Protein AF-W2KEV9-F1 (afdb_monomer)

Radius of gyration: 15.34 Å; Cα contacts (8 Å, |Δi|>4): 118; chains: 1; bounding box: 46×23×41 Å

Organism: Phytophthora nicotianae (NCBI:txid4792)

Sequence (101 aa):
MKIRHLKKHLAALLKLDKYDNIYIVLPVVNYTLSGLSESAKARESTDAAMRQDLLCDQELEYFMTLKDIYEQYGMGTAWELRLLYHFSQSTIVDGVVRLVG

Mean predicted aligned error: 9.34 Å

Solvent-accessible surface area (backbone atoms only — not comparable to full-atom values): 6132 Å² total; per-residue (Å²): 109,35,43,48,55,52,34,49,50,50,18,61,74,70,71,44,98,65,37,87,58,52,44,40,31,42,48,35,64,50,39,57,76,59,46,51,55,58,58,50,66,75,43,82,74,89,82,69,86,67,68,63,71,54,73,25,40,38,73,58,56,55,80,45,36,58,65,60,55,30,55,74,67,75,45,58,91,88,55,91,80,66,72,47,74,48,64,70,91,49,59,52,58,80,70,44,79,47,80,84,126

pLDDT: mean 77.8, std 18.76, range [34.66, 96.31]

Structure (mmCIF, N/CA/C/O backbone):
data_AF-W2KEV9-F1
#
_entry.id   AF-W2KEV9-F1
#
loop_
_atom_site.group_PDB
_atom_site.id
_atom_site.type_symbol
_atom_site.label_atom_id
_atom_site.label_alt_id
_atom_site.label_comp_id
_atom_site.label_asym_id
_atom_site.label_entity_id
_atom_site.label_seq_id
_atom_site.pdbx_PDB_ins_code
_atom_site.Cartn_x
_atom_site.Cartn_y
_atom_site.Cartn_z
_atom_site.occupancy
_atom_site.B_iso_or_equiv
_atom_site.auth_seq_id
_atom_site.auth_comp_id
_atom_site.auth_asym_id
_atom_site.auth_atom_id
_atom_site.pdbx_PDB_model_num
ATOM 1 N N . MET A 1 1 ? -3.129 11.732 -3.145 1.00 87.38 1 MET A N 1
ATOM 2 C CA . MET A 1 1 ? -3.722 10.769 -2.184 1.00 87.38 1 MET A CA 1
ATOM 3 C C . MET A 1 1 ? -2.624 10.279 -1.242 1.00 87.38 1 MET A C 1
ATOM 5 O O . MET A 1 1 ? -1.560 9.965 -1.756 1.00 87.38 1 MET A O 1
ATOM 9 N N . LYS A 1 2 ? -2.839 10.257 0.083 1.00 95.44 2 LYS A N 1
ATOM 10 C CA . LYS A 1 2 ? -1.863 9.777 1.088 1.00 95.44 2 LYS A CA 1
ATOM 11 C C . LYS A 1 2 ? -2.288 8.435 1.676 1.00 95.44 2 LYS A C 1
ATOM 13 O O . LYS A 1 2 ? -3.489 8.161 1.704 1.00 95.44 2 LYS A O 1
ATOM 18 N N . ILE A 1 3 ? -1.351 7.667 2.225 1.00 94.75 3 ILE A N 1
ATOM 19 C CA . ILE A 1 3 ? -1.636 6.374 2.873 1.00 94.75 3 ILE A CA 1
ATOM 20 C C . ILE A 1 3 ? -2.643 6.512 4.019 1.00 94.75 3 ILE A C 1
ATOM 22 O O . ILE A 1 3 ? -3.580 5.721 4.102 1.00 94.75 3 ILE A O 1
ATOM 26 N N . ARG A 1 4 ? -2.583 7.587 4.820 1.00 94.94 4 ARG A N 1
ATOM 27 C CA . ARG A 1 4 ? -3.622 7.874 5.833 1.00 94.94 4 ARG A CA 1
ATOM 28 C C . ARG A 1 4 ? -5.046 7.964 5.263 1.00 94.94 4 ARG A C 1
ATOM 30 O O . ARG A 1 4 ? -6.004 7.607 5.941 1.00 94.94 4 ARG A O 1
ATOM 37 N N . HIS A 1 5 ? -5.207 8.450 4.028 1.00 95.69 5 HIS A N 1
ATOM 38 C CA . HIS A 1 5 ? -6.525 8.535 3.394 1.00 95.69 5 HIS A CA 1
ATOM 39 C C . HIS A 1 5 ? -7.011 7.143 2.972 1.00 95.69 5 HIS A C 1
ATOM 41 O O . HIS A 1 5 ? -8.197 6.857 3.105 1.00 95.69 5 HIS A O 1
ATOM 47 N N . LEU A 1 6 ? -6.094 6.270 2.538 1.00 94.56 6 LEU A N 1
ATOM 48 C CA . LEU A 1 6 ? -6.394 4.874 2.222 1.00 94.56 6 LEU A CA 1
ATOM 49 C C . LEU A 1 6 ? -6.799 4.094 3.481 1.00 94.56 6 LEU A C 1
ATOM 51 O O . LEU A 1 6 ? -7.831 3.431 3.468 1.00 94.56 6 LEU A O 1
ATOM 55 N N . LYS A 1 7 ? -6.066 4.261 4.593 1.00 94.88 7 LYS A N 1
ATOM 56 C CA . LYS A 1 7 ? -6.428 3.685 5.902 1.00 94.88 7 LYS A CA 1
ATOM 57 C C . LYS A 1 7 ? -7.832 4.118 6.338 1.00 94.88 7 LYS A C 1
ATOM 59 O O . LYS A 1 7 ? -8.655 3.279 6.690 1.00 94.88 7 LYS A O 1
ATOM 64 N N . LYS A 1 8 ? -8.142 5.418 6.242 1.00 95.56 8 LYS A N 1
ATOM 65 C CA . LYS A 1 8 ? -9.476 5.949 6.568 1.00 95.56 8 LYS A CA 1
ATOM 66 C C . LYS A 1 8 ? -10.573 5.357 5.675 1.00 95.56 8 LYS A C 1
ATOM 68 O O . LYS A 1 8 ? -11.653 5.043 6.165 1.00 95.56 8 LYS A O 1
ATOM 73 N N . HIS A 1 9 ? -10.303 5.207 4.379 1.00 95.19 9 HIS A N 1
ATOM 74 C CA . HIS A 1 9 ? -11.251 4.608 3.443 1.00 95.19 9 HIS A CA 1
ATOM 75 C C . HIS A 1 9 ? -11.503 3.125 3.752 1.00 95.19 9 HIS A C 1
ATOM 77 O O . HIS A 1 9 ? -12.657 2.712 3.824 1.00 95.19 9 HIS A O 1
ATOM 83 N N . LEU A 1 10 ? -10.447 2.351 4.020 1.00 95.19 10 LEU A N 1
ATOM 84 C CA . LEU A 1 10 ? -10.550 0.948 4.429 1.00 95.19 10 LEU A CA 1
ATOM 85 C C . LEU A 1 10 ? -11.321 0.786 5.742 1.00 95.19 10 LEU A C 1
ATOM 87 O O . LEU A 1 10 ? -12.203 -0.061 5.820 1.00 95.19 10 LEU A O 1
ATOM 91 N N . ALA A 1 11 ? -11.059 1.625 6.747 1.00 95.31 11 ALA A N 1
ATOM 92 C CA . ALA A 1 11 ? -11.817 1.594 7.998 1.0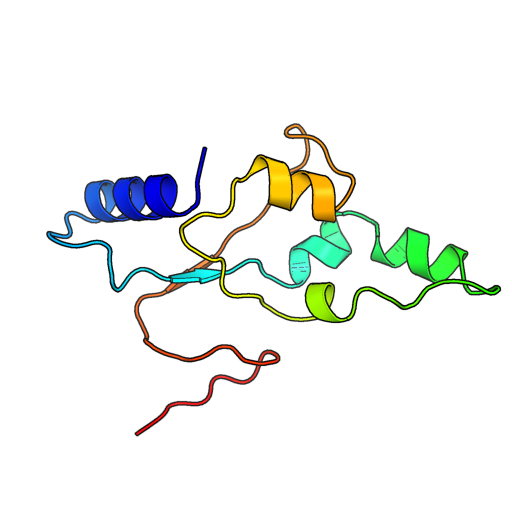0 95.31 11 ALA A CA 1
ATOM 93 C C . ALA A 1 11 ? -13.312 1.862 7.777 1.00 95.31 11 ALA A C 1
ATOM 95 O O . ALA A 1 11 ? -14.145 1.154 8.337 1.00 95.31 11 ALA A O 1
ATOM 96 N N . ALA A 1 12 ? -13.659 2.821 6.912 1.00 96.31 12 ALA A N 1
ATOM 97 C CA . ALA A 1 12 ? -15.052 3.083 6.557 1.00 96.31 12 ALA A CA 1
ATOM 98 C C . ALA A 1 12 ? -15.703 1.885 5.839 1.00 96.31 12 ALA A C 1
ATOM 100 O O . ALA A 1 12 ? -16.829 1.516 6.169 1.00 96.31 12 ALA A O 1
ATOM 101 N N . LEU A 1 13 ? -14.991 1.248 4.900 1.00 96.25 13 LEU A N 1
ATOM 102 C CA . LEU A 1 13 ? -15.466 0.050 4.193 1.00 96.25 13 LEU A CA 1
ATOM 103 C C . LEU A 1 13 ? -15.689 -1.136 5.140 1.00 96.25 13 LEU A C 1
ATOM 105 O O . LEU A 1 13 ? -16.676 -1.858 5.010 1.00 96.25 13 LEU A O 1
ATOM 109 N N . LEU A 1 14 ? -14.788 -1.316 6.103 1.00 94.81 14 LEU A N 1
ATOM 110 C CA . LEU A 1 14 ? -14.816 -2.411 7.071 1.00 94.81 14 LEU A CA 1
ATOM 111 C C . LEU A 1 14 ? -15.662 -2.103 8.317 1.00 94.81 14 LEU A C 1
ATOM 113 O O . LEU A 1 14 ? -15.756 -2.950 9.200 1.00 94.81 14 LEU A O 1
ATOM 117 N N . LYS A 1 15 ? -16.297 -0.923 8.382 1.00 95.56 15 LYS A N 1
ATOM 118 C CA . LYS A 1 15 ? -17.113 -0.455 9.518 1.00 95.56 15 LYS A CA 1
ATOM 119 C C . LYS A 1 15 ? -16.349 -0.465 10.849 1.00 95.56 15 LYS A C 1
ATOM 121 O O . LYS A 1 15 ? -16.862 -0.921 11.867 1.00 95.56 15 LYS A O 1
ATOM 126 N N . LEU A 1 16 ? -15.116 0.031 10.825 1.00 91.75 16 LEU A N 1
ATOM 127 C CA . LEU A 1 16 ? -14.256 0.152 11.999 1.00 91.75 16 LEU A CA 1
ATOM 128 C C . LEU A 1 16 ? -14.304 1.576 12.560 1.00 91.75 16 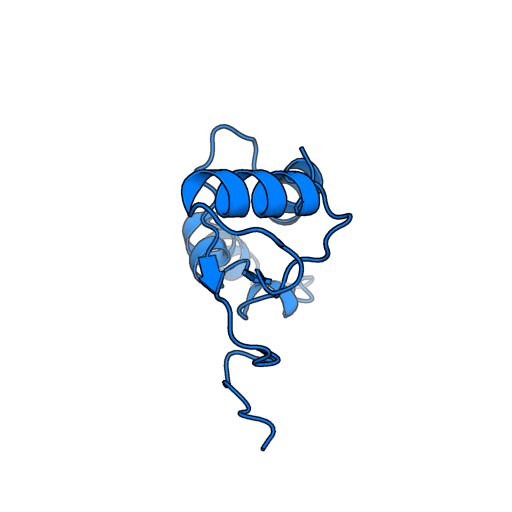LEU A C 1
ATOM 130 O O . LEU A 1 16 ? -14.236 2.547 11.807 1.00 91.75 16 LEU A O 1
ATOM 134 N N . ASP A 1 17 ? -14.329 1.695 13.888 1.00 89.50 17 ASP A N 1
ATOM 135 C CA . ASP A 1 17 ? -14.350 2.993 14.581 1.00 89.50 17 ASP A CA 1
ATOM 136 C C . ASP A 1 17 ? -13.011 3.741 14.496 1.00 89.50 17 ASP A C 1
ATOM 138 O O . ASP A 1 17 ? -12.951 4.965 14.630 1.00 89.50 17 ASP A O 1
ATOM 142 N N . LYS A 1 18 ? -11.914 3.003 14.288 1.00 88.38 18 LYS A N 1
ATOM 143 C CA . LYS A 1 18 ? -10.545 3.524 14.217 1.00 88.38 18 LYS A CA 1
ATOM 144 C C . LYS A 1 18 ? -9.790 2.889 13.056 1.00 88.38 18 LYS A C 1
ATOM 146 O O . LYS A 1 18 ? -10.081 1.768 12.650 1.00 88.38 18 LYS A O 1
ATOM 151 N N . TYR A 1 19 ? -8.785 3.602 12.555 1.00 88.69 19 TYR A N 1
ATOM 152 C CA . TYR A 1 19 ? -7.919 3.141 11.465 1.00 88.69 19 TYR A CA 1
ATOM 153 C C . TYR A 1 19 ? -6.445 3.012 11.874 1.00 88.69 19 TYR A C 1
ATOM 155 O O . TYR A 1 19 ? -5.619 2.641 11.042 1.00 88.69 19 TYR A O 1
ATOM 163 N N . ASP A 1 20 ? -6.107 3.313 13.130 1.00 86.25 20 ASP A N 1
ATOM 164 C CA . ASP A 1 20 ? -4.720 3.352 13.616 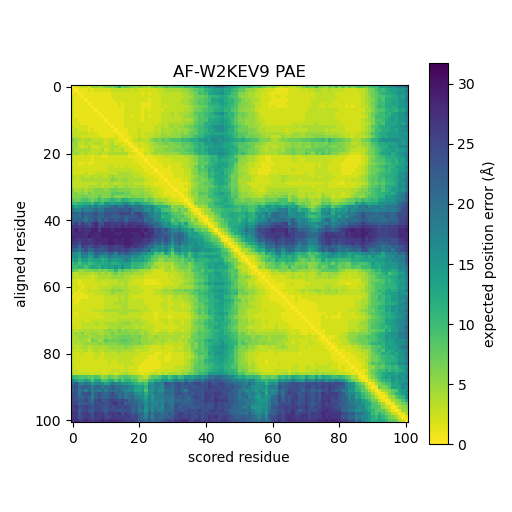1.00 86.25 20 ASP A CA 1
ATOM 165 C C . ASP A 1 20 ? -4.048 1.972 13.564 1.00 86.25 20 ASP A C 1
ATOM 167 O O . ASP A 1 20 ? -2.859 1.876 13.279 1.00 86.25 20 ASP A O 1
ATOM 171 N N . ASN A 1 21 ? -4.839 0.908 13.730 1.00 87.06 21 ASN A N 1
ATOM 172 C CA . ASN A 1 21 ? -4.380 -0.482 13.669 1.00 87.06 21 ASN A CA 1
ATOM 173 C C . ASN A 1 21 ? -4.359 -1.047 12.241 1.00 87.06 21 ASN A C 1
ATOM 175 O O . ASN A 1 21 ? -4.113 -2.233 12.070 1.00 87.06 21 ASN A O 1
ATOM 179 N N . ILE A 1 22 ? -4.681 -0.249 11.216 1.00 91.19 22 ILE A N 1
ATOM 180 C CA . ILE A 1 22 ? -4.563 -0.681 9.820 1.00 91.19 22 ILE A CA 1
ATOM 181 C C . ILE A 1 22 ? -3.154 -0.348 9.355 1.00 91.19 22 ILE A C 1
ATOM 183 O O . ILE A 1 22 ? -2.777 0.824 9.281 1.00 91.19 22 ILE A O 1
ATOM 187 N N . TYR A 1 23 ? -2.402 -1.363 8.970 1.00 90.25 23 TYR A N 1
ATOM 188 C CA . TYR A 1 23 ? -1.086 -1.230 8.359 1.00 90.25 23 TYR A CA 1
ATOM 189 C C . TYR A 1 23 ? -1.215 -1.461 6.859 1.00 90.25 23 TYR A C 1
ATOM 191 O O . TYR A 1 23 ? -1.979 -2.328 6.441 1.00 90.25 23 TYR A O 1
ATOM 199 N N . ILE A 1 24 ? -0.534 -0.645 6.051 1.00 92.31 24 ILE A N 1
ATOM 200 C CA . ILE A 1 24 ? -0.520 -0.788 4.591 1.00 92.31 24 ILE A CA 1
ATOM 201 C C . ILE A 1 24 ? 0.892 -1.173 4.197 1.00 92.31 24 ILE A C 1
ATOM 203 O O . ILE A 1 24 ? 1.835 -0.490 4.583 1.00 92.31 24 ILE A O 1
ATOM 207 N N . VAL A 1 25 ? 1.017 -2.237 3.419 1.00 90.75 25 VAL A N 1
ATOM 208 C CA . VAL A 1 25 ? 2.294 -2.798 2.999 1.00 90.75 25 VAL A CA 1
ATOM 209 C C . VAL A 1 25 ? 2.413 -2.682 1.488 1.00 90.75 25 VAL A C 1
ATOM 211 O O . VAL A 1 25 ? 1.457 -2.931 0.747 1.00 90.75 25 VAL A O 1
ATOM 214 N N . LEU A 1 26 ? 3.600 -2.294 1.045 1.00 91.25 26 LEU A N 1
ATOM 215 C CA . LEU A 1 26 ? 4.047 -2.338 -0.330 1.00 91.25 26 LEU A CA 1
ATOM 216 C C . LEU A 1 26 ? 4.752 -3.683 -0.558 1.00 91.25 26 LEU A C 1
ATOM 218 O O . LEU A 1 26 ? 5.890 -3.843 -0.122 1.00 91.25 26 LEU A O 1
ATOM 222 N N . PRO A 1 27 ? 4.088 -4.661 -1.196 1.00 90.19 27 PRO A N 1
ATOM 223 C CA . PRO A 1 27 ? 4.657 -5.986 -1.372 1.00 90.19 27 PRO A CA 1
ATOM 224 C C . PRO A 1 27 ? 5.779 -6.004 -2.413 1.00 90.19 27 PRO A C 1
ATOM 226 O O . PRO A 1 27 ? 5.683 -5.337 -3.453 1.00 90.19 27 PRO A O 1
ATOM 229 N N . VAL A 1 28 ? 6.768 -6.874 -2.200 1.00 88.19 28 VAL A N 1
ATOM 230 C CA . VAL A 1 28 ? 7.916 -7.094 -3.100 1.00 88.19 28 VAL A CA 1
ATOM 231 C C . VAL A 1 28 ? 7.501 -7.485 -4.524 1.00 88.19 28 VAL A C 1
ATOM 233 O O . VAL A 1 28 ? 8.215 -7.222 -5.491 1.00 88.19 28 VAL A O 1
ATOM 236 N N . VAL A 1 29 ? 6.306 -8.062 -4.707 1.00 86.94 29 VAL A N 1
ATOM 237 C CA . VAL A 1 29 ? 5.788 -8.438 -6.037 1.00 86.94 29 VAL A CA 1
ATOM 238 C C . VAL A 1 29 ? 5.749 -7.251 -7.009 1.00 86.94 29 VAL A C 1
ATOM 240 O O . VAL A 1 29 ? 5.945 -7.437 -8.211 1.00 86.94 29 VAL A O 1
ATOM 243 N N . ASN A 1 30 ? 5.583 -6.024 -6.504 1.00 89.69 30 ASN A N 1
ATOM 244 C CA . ASN A 1 30 ? 5.620 -4.802 -7.309 1.00 89.69 30 ASN A CA 1
ATOM 245 C C . ASN A 1 30 ? 6.975 -4.576 -7.994 1.00 89.69 30 ASN A C 1
ATOM 247 O O . ASN A 1 30 ? 7.022 -4.059 -9.110 1.00 89.69 30 ASN A O 1
ATOM 251 N N . TYR A 1 31 ? 8.080 -5.018 -7.387 1.00 85.00 31 TYR A N 1
ATOM 252 C CA . TYR A 1 31 ? 9.404 -4.951 -8.007 1.00 85.00 31 TYR A CA 1
ATOM 253 C C . TYR A 1 31 ? 9.482 -5.801 -9.279 1.00 85.00 31 TYR A C 1
ATOM 255 O O . TYR A 1 31 ? 10.042 -5.378 -10.288 1.00 85.00 31 TYR A O 1
ATOM 263 N N . THR A 1 32 ? 8.853 -6.978 -9.270 1.00 83.44 32 THR A N 1
ATOM 264 C CA . THR A 1 32 ? 8.782 -7.823 -10.471 1.00 83.44 32 THR A CA 1
ATOM 265 C C . THR A 1 32 ? 7.777 -7.265 -11.477 1.00 83.44 32 THR A C 1
ATOM 267 O O . THR A 1 32 ? 8.091 -7.164 -12.658 1.00 83.44 32 THR A O 1
ATOM 270 N N . LEU A 1 33 ? 6.596 -6.834 -11.018 1.00 84.69 33 LEU A N 1
ATOM 271 C CA . LEU A 1 33 ? 5.544 -6.281 -11.884 1.00 84.69 33 LEU A CA 1
ATOM 272 C C . LEU A 1 33 ? 5.918 -4.947 -12.539 1.00 84.69 33 LEU A C 1
ATOM 274 O O . LEU A 1 33 ? 5.316 -4.573 -13.542 1.00 84.69 33 LEU A O 1
ATOM 278 N N . SER A 1 34 ? 6.884 -4.222 -11.979 1.00 83.25 34 SER A N 1
ATOM 279 C CA . SER A 1 34 ? 7.394 -2.984 -12.569 1.00 83.25 34 SER A CA 1
ATOM 280 C C . SER A 1 34 ? 8.430 -3.223 -13.677 1.00 83.25 34 SER A C 1
ATOM 282 O O . SER A 1 34 ? 8.886 -2.272 -14.298 1.00 83.25 34 SER A O 1
ATOM 284 N N . GLY A 1 35 ? 8.871 -4.461 -13.929 1.00 78.31 35 GLY A N 1
ATOM 285 C CA . GLY A 1 35 ? 9.945 -4.720 -14.900 1.00 78.31 35 GLY A CA 1
ATOM 286 C C . GLY A 1 35 ? 11.311 -4.145 -14.486 1.00 78.31 35 GLY A C 1
ATOM 287 O O . GLY A 1 35 ? 12.283 -4.229 -15.244 1.00 78.31 35 GLY A O 1
ATOM 288 N N . LEU A 1 36 ? 11.427 -3.599 -13.266 1.00 72.75 36 LEU A N 1
ATOM 289 C CA . LEU A 1 36 ? 12.707 -3.192 -12.687 1.00 72.75 36 LEU A CA 1
ATOM 290 C C . LEU A 1 36 ? 13.631 -4.392 -12.478 1.00 72.75 36 LEU A C 1
ATOM 292 O O . LEU A 1 36 ? 14.843 -4.237 -12.586 1.00 72.75 36 LEU A O 1
ATOM 296 N N . SER A 1 37 ? 13.079 -5.587 -12.252 1.00 64.75 37 SER A N 1
ATOM 297 C CA . SER A 1 37 ? 13.850 -6.832 -12.184 1.00 64.75 37 SER A CA 1
ATOM 298 C C . SER A 1 37 ? 14.557 -7.164 -13.508 1.00 64.75 37 SER A C 1
ATOM 300 O O . SER A 1 37 ? 15.711 -7.587 -13.498 1.00 64.75 37 SER A O 1
ATOM 302 N N . GLU A 1 38 ? 13.906 -6.941 -14.651 1.00 60.19 38 GLU A N 1
ATOM 303 C CA . GLU A 1 38 ? 14.478 -7.173 -15.986 1.00 60.19 38 GLU A CA 1
ATOM 304 C C . GLU A 1 38 ? 15.462 -6.065 -16.372 1.00 60.19 38 GLU A C 1
ATOM 306 O O . GLU A 1 38 ? 16.559 -6.335 -16.862 1.00 60.19 38 GLU A O 1
ATOM 311 N N . SER A 1 39 ? 15.110 -4.818 -16.053 1.00 55.47 39 SER A N 1
ATOM 312 C CA . SER A 1 39 ? 15.962 -3.645 -16.277 1.00 55.47 39 SER A CA 1
ATOM 313 C C . SER A 1 39 ? 17.243 -3.680 -15.432 1.00 55.47 39 SER A C 1
ATOM 315 O O . SER A 1 39 ? 18.290 -3.211 -15.878 1.00 55.47 39 SER A O 1
ATOM 317 N N . ALA A 1 40 ? 17.179 -4.247 -14.222 1.00 55.62 40 ALA A N 1
ATOM 318 C CA . ALA A 1 40 ? 18.335 -4.456 -13.354 1.00 55.62 40 ALA A CA 1
ATOM 319 C C . ALA A 1 40 ? 19.238 -5.590 -13.859 1.00 55.62 40 ALA A C 1
ATOM 321 O O . ALA A 1 40 ? 20.455 -5.424 -13.870 1.00 55.62 40 ALA A O 1
ATOM 322 N N . LYS A 1 41 ? 18.664 -6.697 -14.357 1.00 52.53 41 LYS A N 1
ATOM 323 C CA . LYS A 1 41 ? 19.429 -7.782 -15.004 1.00 52.53 41 LYS A CA 1
ATOM 324 C C . LYS A 1 41 ? 20.153 -7.317 -16.272 1.00 52.53 41 LYS A C 1
ATOM 326 O O . LYS A 1 41 ? 21.255 -7.770 -16.546 1.00 52.53 41 LYS A O 1
ATOM 331 N N . ALA A 1 42 ? 19.574 -6.378 -17.021 1.00 51.88 42 ALA A N 1
ATOM 332 C CA . ALA A 1 42 ? 20.210 -5.794 -18.204 1.00 51.88 42 ALA A CA 1
ATOM 333 C C . ALA A 1 42 ? 21.381 -4.837 -17.881 1.00 51.88 42 ALA A C 1
ATOM 335 O O . ALA A 1 42 ? 22.142 -4.482 -18.779 1.00 51.88 42 ALA A O 1
ATOM 336 N N . ARG A 1 43 ? 21.532 -4.404 -16.619 1.00 51.00 43 ARG A N 1
ATOM 337 C CA . ARG A 1 43 ? 22.529 -3.419 -16.157 1.00 51.00 43 ARG A CA 1
ATOM 338 C C . ARG A 1 43 ? 23.660 -4.026 -15.316 1.00 51.00 43 ARG A C 1
ATOM 340 O O . ARG A 1 43 ? 24.298 -3.301 -14.559 1.00 51.00 43 ARG A O 1
ATOM 347 N N . GLU A 1 44 ? 23.967 -5.314 -15.479 1.00 46.56 44 GLU A N 1
ATOM 348 C CA . GLU A 1 44 ? 25.083 -5.997 -14.786 1.00 46.56 44 GLU A CA 1
ATOM 349 C C . GLU A 1 44 ? 26.485 -5.387 -15.020 1.00 46.56 44 GLU A C 1
ATOM 351 O O . GLU A 1 44 ? 27.466 -5.850 -14.444 1.00 46.56 44 GLU A O 1
ATOM 356 N N . SER A 1 45 ? 26.616 -4.300 -15.783 1.00 45.00 45 SER A N 1
ATOM 357 C CA . SER A 1 45 ? 27.814 -3.470 -15.783 1.00 45.00 45 SER A CA 1
ATOM 358 C C . SER A 1 45 ? 27.581 -2.142 -15.047 1.00 45.00 45 SER A C 1
ATOM 360 O O . SER A 1 45 ? 27.011 -1.189 -15.583 1.00 45.00 45 SER A O 1
ATOM 362 N N . THR A 1 46 ? 28.195 -2.054 -13.869 1.00 45.31 46 THR A N 1
ATOM 363 C CA . THR A 1 46 ? 28.883 -0.872 -13.307 1.00 45.31 46 THR A CA 1
ATOM 364 C C . THR A 1 46 ? 28.197 0.169 -12.419 1.00 45.31 46 THR A C 1
ATOM 366 O O . THR A 1 46 ? 28.969 0.910 -11.822 1.00 45.31 46 THR A O 1
ATOM 369 N N . ASP A 1 47 ? 26.876 0.255 -12.208 1.00 43.09 47 ASP A N 1
ATOM 370 C CA . ASP A 1 47 ? 26.391 1.314 -11.282 1.00 43.09 47 ASP A CA 1
ATOM 371 C C . ASP A 1 47 ? 24.964 1.148 -10.729 1.00 43.09 47 ASP A C 1
ATOM 373 O O . ASP A 1 47 ? 24.099 2.014 -10.862 1.00 43.09 47 ASP A O 1
ATOM 377 N N . ALA A 1 48 ? 24.672 0.006 -10.111 1.00 46.19 48 ALA A N 1
ATOM 378 C CA . ALA A 1 48 ? 23.412 -0.173 -9.404 1.00 46.19 48 ALA A CA 1
ATOM 379 C C . ALA A 1 48 ? 23.695 -0.652 -7.986 1.00 46.19 48 ALA A C 1
ATOM 381 O O . ALA A 1 48 ? 23.744 -1.851 -7.719 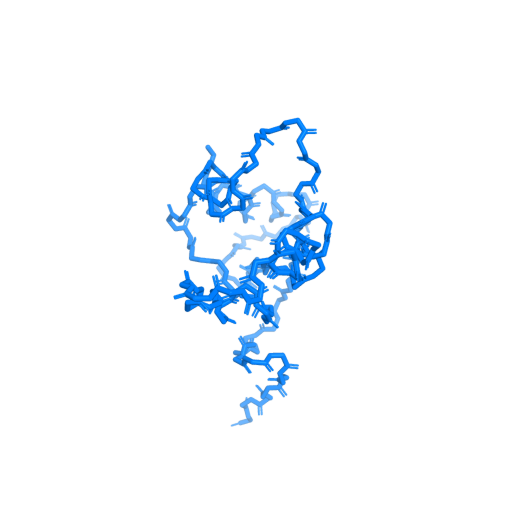1.00 46.19 48 ALA A O 1
ATOM 382 N N . ALA A 1 49 ? 23.812 0.292 -7.051 1.00 46.72 49 ALA A N 1
ATOM 383 C CA . ALA A 1 49 ? 23.301 0.049 -5.711 1.00 46.72 49 ALA A CA 1
ATOM 384 C C . ALA A 1 49 ? 21.823 -0.336 -5.888 1.00 46.72 49 ALA A C 1
ATOM 386 O O . ALA A 1 49 ? 20.951 0.530 -5.983 1.00 46.72 49 ALA A O 1
ATOM 387 N N . MET A 1 50 ? 21.560 -1.633 -6.096 1.00 53.66 50 MET A N 1
ATOM 388 C CA . MET A 1 50 ? 20.210 -2.170 -6.196 1.00 53.66 50 MET A CA 1
ATOM 389 C C . MET A 1 50 ? 19.460 -1.626 -4.989 1.00 53.66 50 MET A C 1
ATOM 391 O O . MET A 1 50 ? 19.952 -1.737 -3.868 1.00 53.66 50 MET A O 1
ATOM 395 N N . ARG A 1 51 ? 18.317 -0.981 -5.227 1.00 62.91 51 ARG A N 1
ATOM 396 C CA . ARG A 1 51 ? 17.417 -0.501 -4.179 1.00 62.91 51 ARG A CA 1
ATOM 397 C C . ARG A 1 51 ? 16.935 -1.701 -3.367 1.00 62.91 51 ARG A C 1
ATOM 399 O O . ARG A 1 51 ? 15.920 -2.307 -3.697 1.00 62.91 51 ARG A O 1
ATOM 406 N N . GLN A 1 52 ? 17.740 -2.106 -2.385 1.00 62.84 52 GLN A N 1
ATOM 407 C CA . GLN A 1 52 ? 17.515 -3.285 -1.550 1.00 62.84 52 GLN A CA 1
ATOM 408 C C . GLN A 1 52 ? 16.205 -3.164 -0.780 1.00 62.84 52 GLN A C 1
ATOM 410 O O . GLN A 1 52 ? 15.564 -4.173 -0.515 1.00 62.84 52 GLN A O 1
ATOM 415 N N . ASP A 1 53 ? 15.778 -1.932 -0.505 1.00 64.88 53 ASP A N 1
ATOM 416 C CA . ASP A 1 53 ? 14.477 -1.629 0.062 1.00 64.88 53 ASP A CA 1
ATOM 417 C C . ASP A 1 53 ? 13.351 -2.233 -0.792 1.00 64.88 53 ASP A C 1
ATOM 419 O O . ASP A 1 53 ? 12.436 -2.837 -0.242 1.00 64.88 53 ASP A O 1
ATOM 423 N N . LEU A 1 54 ? 13.412 -2.169 -2.126 1.00 69.06 54 LEU A N 1
ATOM 424 C CA . LEU A 1 54 ? 12.359 -2.713 -3.003 1.00 69.06 54 LEU A CA 1
ATOM 425 C C . LEU A 1 54 ? 12.341 -4.252 -3.083 1.00 69.06 54 LEU A C 1
ATOM 427 O O . LEU A 1 54 ? 11.465 -4.816 -3.741 1.00 69.06 54 LEU A O 1
ATOM 431 N N . LEU A 1 55 ? 13.304 -4.934 -2.455 1.00 72.94 55 LEU A N 1
ATOM 432 C CA . LEU A 1 55 ? 13.425 -6.396 -2.461 1.00 72.94 55 LEU A CA 1
ATOM 433 C C . LEU A 1 55 ? 12.732 -7.065 -1.265 1.00 72.94 55 LEU A C 1
ATOM 435 O O . LEU A 1 55 ? 12.794 -8.288 -1.134 1.00 72.94 55 LEU A O 1
ATOM 439 N N . CYS A 1 56 ? 12.059 -6.295 -0.413 1.00 78.38 56 CYS A N 1
ATOM 440 C CA . CYS A 1 56 ? 11.251 -6.810 0.683 1.00 78.38 56 CYS A CA 1
ATOM 441 C C . CYS A 1 56 ? 9.901 -6.089 0.767 1.00 78.38 56 CYS A C 1
ATOM 443 O O . CYS A 1 56 ? 9.670 -5.057 0.138 1.00 78.38 56 CYS A O 1
ATOM 445 N N . ASP A 1 57 ? 8.987 -6.677 1.532 1.00 84.06 57 ASP A N 1
ATOM 446 C CA . ASP A 1 57 ? 7.718 -6.044 1.863 1.00 84.06 57 ASP A CA 1
ATOM 447 C C . ASP A 1 57 ? 7.977 -4.848 2.786 1.00 84.06 57 ASP A C 1
ATOM 449 O O . ASP A 1 57 ? 8.583 -5.000 3.847 1.00 84.06 57 ASP A O 1
ATOM 453 N N . GLN A 1 58 ? 7.505 -3.665 2.390 1.00 85.75 58 GLN A N 1
ATOM 454 C CA . GLN A 1 58 ? 7.703 -2.432 3.154 1.00 85.75 58 GLN A CA 1
ATOM 455 C C . GLN A 1 58 ? 6.394 -1.950 3.765 1.00 85.75 58 GLN A C 1
ATOM 457 O O . GLN A 1 58 ? 5.415 -1.732 3.050 1.00 85.75 58 GLN A O 1
ATOM 462 N N . GLU A 1 59 ? 6.372 -1.698 5.070 1.00 88.19 59 GLU A N 1
ATOM 463 C CA . GLU A 1 59 ? 5.263 -0.963 5.672 1.00 88.19 59 GLU A CA 1
ATOM 464 C C . GLU A 1 59 ? 5.320 0.516 5.264 1.00 88.19 59 GLU A C 1
ATOM 466 O O . GLU A 1 59 ? 6.359 1.170 5.338 1.00 88.19 59 GLU A O 1
ATOM 471 N N . LEU A 1 60 ? 4.187 1.050 4.813 1.00 90.19 60 LEU A N 1
ATOM 472 C CA . LEU A 1 60 ? 4.095 2.409 4.309 1.00 90.19 60 LEU A CA 1
ATOM 473 C C . LEU A 1 60 ? 3.688 3.398 5.396 1.00 90.19 60 LEU A C 1
ATOM 475 O O . LEU A 1 60 ? 2.623 3.296 6.020 1.00 90.19 60 LEU A O 1
ATOM 479 N N . GLU A 1 61 ? 4.490 4.449 5.508 1.00 89.38 61 GLU A N 1
ATOM 480 C CA . GLU A 1 61 ? 4.239 5.556 6.413 1.00 89.38 61 GLU A CA 1
ATOM 481 C C . GLU A 1 61 ? 2.972 6.336 6.041 1.00 89.38 61 GLU A C 1
ATOM 483 O O . GLU A 1 61 ? 2.662 6.605 4.874 1.00 89.38 61 GLU A O 1
ATOM 488 N N . TYR A 1 62 ? 2.235 6.790 7.056 1.00 90.62 62 TYR A N 1
ATOM 489 C CA . TYR A 1 62 ? 0.926 7.431 6.875 1.00 90.62 62 TYR A CA 1
ATOM 490 C C . TYR A 1 62 ? 0.977 8.720 6.031 1.00 90.62 62 TYR A C 1
ATOM 492 O O . TYR A 1 62 ? -0.041 9.131 5.450 1.00 90.62 62 TYR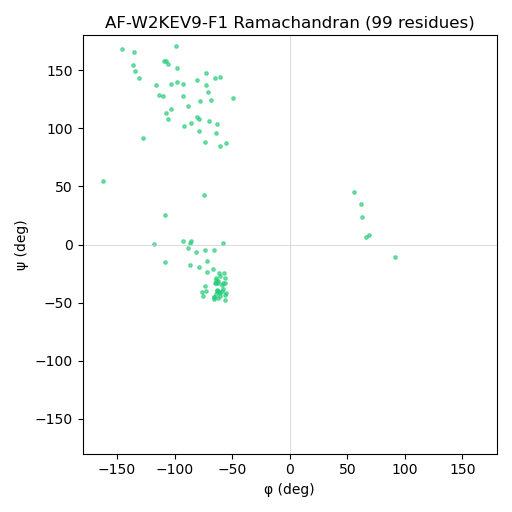 A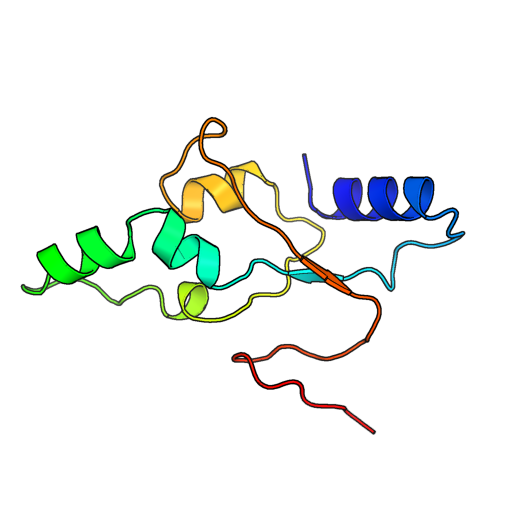 O 1
ATOM 500 N N . PHE A 1 63 ? 2.136 9.387 5.992 1.00 92.06 63 PHE A N 1
ATOM 501 C CA . PHE A 1 63 ? 2.345 10.646 5.282 1.00 92.06 63 PHE A CA 1
ATOM 502 C C . PHE A 1 63 ? 2.725 10.470 3.808 1.00 92.06 63 PHE A C 1
ATOM 504 O O . PHE A 1 63 ? 2.543 11.437 3.057 1.00 92.06 63 PHE A O 1
ATOM 511 N N . MET A 1 64 ? 3.182 9.278 3.401 1.00 92.31 64 MET A N 1
ATOM 512 C CA . MET A 1 64 ? 3.570 8.981 2.020 1.00 92.31 64 MET A CA 1
ATOM 513 C C . MET A 1 64 ? 2.389 9.157 1.071 1.00 92.31 64 MET A C 1
ATOM 515 O O . MET A 1 64 ? 1.231 8.873 1.417 1.00 92.31 64 MET A O 1
ATOM 519 N N . THR A 1 65 ? 2.666 9.645 -0.136 1.00 95.25 65 THR A N 1
ATOM 520 C CA . THR A 1 65 ? 1.665 9.737 -1.195 1.00 95.25 65 THR A CA 1
ATOM 521 C C . THR A 1 65 ? 1.779 8.562 -2.159 1.00 95.25 65 THR A C 1
ATOM 523 O O . THR A 1 65 ? 2.856 8.021 -2.378 1.00 95.25 65 THR A O 1
ATOM 526 N N . LEU A 1 66 ? 0.659 8.186 -2.789 1.00 92.81 66 LEU A N 1
ATOM 527 C CA . LEU A 1 66 ? 0.691 7.189 -3.867 1.00 92.81 66 LEU A CA 1
ATOM 528 C C . LEU A 1 66 ? 1.605 7.631 -5.015 1.00 92.81 66 LEU A C 1
ATOM 530 O O . LEU A 1 66 ? 2.239 6.792 -5.636 1.00 92.81 66 LEU A O 1
ATOM 534 N N . LYS A 1 67 ? 1.686 8.942 -5.276 1.00 92.25 67 LYS A N 1
ATOM 535 C CA . LYS A 1 67 ? 2.561 9.502 -6.307 1.00 92.25 67 LYS A CA 1
ATOM 536 C C . LYS A 1 67 ? 4.032 9.221 -5.989 1.00 92.25 67 LYS A C 1
ATOM 538 O O . LYS A 1 67 ? 4.727 8.733 -6.867 1.00 92.25 67 LYS A O 1
ATOM 543 N N . ASP A 1 68 ? 4.457 9.447 -4.745 1.00 90.56 68 ASP A N 1
ATOM 544 C CA . ASP A 1 68 ? 5.836 9.167 -4.319 1.00 90.56 68 ASP A CA 1
ATOM 545 C C . ASP A 1 68 ? 6.177 7.683 -4.524 1.00 90.56 68 ASP A C 1
ATOM 547 O O . ASP A 1 68 ? 7.258 7.351 -4.995 1.00 90.56 68 ASP A O 1
ATOM 551 N N . ILE A 1 69 ? 5.229 6.784 -4.229 1.00 90.88 69 ILE A N 1
ATOM 552 C CA . ILE A 1 69 ? 5.405 5.338 -4.430 1.00 90.88 69 ILE A CA 1
ATOM 553 C C .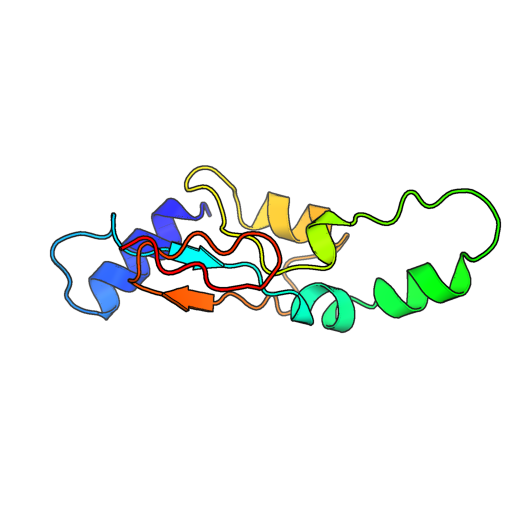 ILE A 1 69 ? 5.535 5.015 -5.922 1.00 90.88 69 ILE A C 1
ATOM 555 O O . ILE A 1 69 ? 6.460 4.315 -6.310 1.00 90.88 69 ILE A O 1
ATOM 559 N N . TYR A 1 70 ? 4.666 5.551 -6.781 1.00 91.56 70 TYR A N 1
ATOM 560 C CA . TYR A 1 70 ? 4.789 5.381 -8.234 1.00 91.56 70 TYR A CA 1
ATOM 561 C C . TYR A 1 70 ? 6.152 5.862 -8.761 1.00 91.56 70 TYR A C 1
ATOM 563 O O . TYR A 1 70 ? 6.801 5.156 -9.535 1.00 91.56 70 TYR A O 1
ATOM 571 N N . GLU A 1 71 ? 6.625 7.015 -8.284 1.00 89.19 71 GLU A N 1
ATOM 572 C CA . GLU A 1 71 ? 7.929 7.576 -8.650 1.00 89.19 71 GLU A CA 1
ATOM 573 C C . GLU A 1 71 ? 9.103 6.695 -8.197 1.00 89.19 71 GLU A C 1
ATOM 575 O O . GLU A 1 71 ? 10.090 6.591 -8.927 1.00 89.19 71 GLU A O 1
ATOM 580 N N . GLN A 1 72 ? 9.001 5.995 -7.058 1.00 85.25 72 GLN A N 1
ATOM 581 C CA . GLN A 1 72 ? 10.022 5.022 -6.632 1.00 85.25 72 GLN A CA 1
ATOM 582 C C . GLN A 1 72 ? 10.222 3.899 -7.656 1.00 85.25 72 GLN A C 1
ATOM 584 O O . GLN A 1 72 ? 11.354 3.455 -7.850 1.00 85.25 72 GLN A O 1
ATOM 589 N N . TYR A 1 73 ? 9.149 3.486 -8.335 1.00 85.19 73 TYR A N 1
ATOM 590 C CA . TYR A 1 73 ? 9.196 2.465 -9.382 1.00 85.19 73 TYR A CA 1
ATOM 591 C 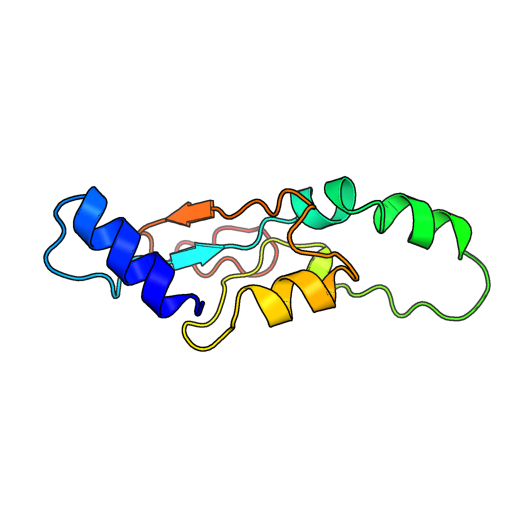C . TYR A 1 73 ? 9.474 3.031 -10.782 1.00 85.19 73 TYR A C 1
ATOM 593 O O . TYR A 1 73 ? 9.561 2.264 -11.739 1.00 85.19 73 TYR A O 1
ATOM 601 N N . GLY A 1 74 ? 9.591 4.356 -10.935 1.00 86.38 74 GLY A N 1
ATOM 602 C CA . GLY A 1 74 ? 9.639 4.997 -12.254 1.00 86.38 74 GLY A CA 1
ATOM 603 C C . GLY A 1 74 ? 8.355 4.787 -13.065 1.00 86.38 74 GLY A C 1
ATOM 604 O O . GLY A 1 74 ? 8.384 4.841 -14.292 1.00 86.38 74 GLY A O 1
ATOM 605 N N . MET A 1 75 ? 7.239 4.521 -12.381 1.00 87.38 75 MET A N 1
ATOM 606 C CA . MET A 1 75 ? 5.957 4.175 -12.983 1.00 87.38 75 MET A CA 1
ATOM 607 C C . MET A 1 75 ? 4.968 5.334 -12.912 1.00 87.38 75 MET A C 1
ATOM 609 O O . MET A 1 75 ? 5.048 6.205 -12.051 1.00 87.38 75 MET A O 1
ATOM 613 N N . GLY A 1 76 ? 4.004 5.335 -13.831 1.00 87.44 76 GLY A N 1
ATOM 614 C CA . GLY A 1 76 ? 2.851 6.234 -13.792 1.00 87.44 76 GLY A CA 1
ATOM 615 C C . GLY A 1 76 ? 1.611 5.552 -13.217 1.00 87.44 76 GLY A C 1
ATOM 616 O O . GLY A 1 76 ? 1.557 4.334 -13.093 1.00 87.44 76 GLY A O 1
ATOM 617 N N . THR A 1 77 ? 0.556 6.327 -12.962 1.00 88.94 77 THR A N 1
ATOM 618 C CA . THR A 1 77 ? -0.728 5.829 -12.426 1.00 88.94 77 THR A CA 1
ATOM 619 C C . THR A 1 77 ? -1.502 4.899 -13.368 1.00 88.94 77 THR A C 1
ATOM 621 O O . THR A 1 77 ? -2.564 4.414 -12.996 1.00 88.94 77 THR A O 1
ATOM 624 N N . ALA A 1 78 ? -1.021 4.697 -14.598 1.00 90.06 78 ALA A N 1
ATOM 625 C CA . ALA A 1 78 ? -1.553 3.703 -15.528 1.00 90.06 78 ALA A CA 1
ATOM 626 C C . ALA A 1 78 ? -1.062 2.278 -15.207 1.00 90.06 78 ALA A C 1
ATOM 628 O O . ALA A 1 78 ? -1.669 1.311 -15.659 1.00 90.06 78 ALA A O 1
ATOM 629 N N . TRP A 1 79 ? 0.028 2.149 -14.445 1.00 92.12 79 TRP A N 1
ATOM 630 C CA . TRP A 1 79 ? 0.520 0.870 -13.947 1.00 92.12 79 TRP A CA 1
ATOM 631 C C . TRP A 1 79 ? -0.270 0.434 -12.709 1.00 92.12 79 TRP A C 1
ATOM 633 O O . TRP A 1 79 ? -0.622 1.252 -11.859 1.00 92.12 79 TRP A O 1
ATOM 643 N N . GLU A 1 80 ? -0.544 -0.864 -12.602 1.00 90.88 80 GLU A N 1
ATOM 644 C CA . GLU A 1 80 ? -1.259 -1.438 -11.464 1.00 90.88 80 GLU A CA 1
ATOM 645 C C . GLU A 1 80 ? -0.312 -1.608 -10.266 1.00 90.88 80 GLU A C 1
ATOM 647 O O . GLU A 1 80 ? 0.417 -2.594 -10.162 1.00 90.88 80 GLU A O 1
ATOM 652 N N . LEU A 1 81 ? -0.348 -0.651 -9.337 1.00 92.56 81 LEU A N 1
ATOM 653 C CA . LEU A 1 81 ? 0.325 -0.764 -8.044 1.00 92.56 81 LEU A CA 1
ATOM 654 C C . LEU A 1 81 ? -0.486 -1.651 -7.089 1.00 92.56 81 LEU A C 1
ATOM 656 O O . LEU A 1 81 ? -1.635 -1.335 -6.765 1.00 92.56 81 LEU A O 1
ATOM 660 N N . ARG A 1 82 ? 0.131 -2.713 -6.562 1.00 93.00 82 ARG A N 1
ATOM 661 C CA . ARG A 1 82 ? -0.495 -3.581 -5.553 1.00 93.00 82 ARG A CA 1
ATOM 662 C C . ARG A 1 82 ? -0.147 -3.129 -4.143 1.00 93.00 82 ARG A C 1
ATOM 664 O O . ARG A 1 82 ? 1.003 -2.818 -3.860 1.00 93.00 82 ARG A O 1
ATOM 671 N N . LEU A 1 83 ? -1.127 -3.137 -3.247 1.00 93.62 83 LEU A N 1
ATOM 672 C CA . LEU A 1 83 ? -0.953 -2.846 -1.824 1.00 93.62 83 LEU A CA 1
ATOM 673 C C . LEU A 1 83 ? -1.639 -3.936 -1.003 1.00 93.62 83 LEU A C 1
ATOM 675 O O . LEU A 1 83 ? -2.710 -4.414 -1.381 1.00 93.62 83 LEU A O 1
ATOM 679 N N . LEU A 1 84 ? -1.037 -4.301 0.124 1.00 92.31 84 LEU A N 1
ATOM 680 C CA . LEU A 1 84 ? -1.625 -5.206 1.109 1.00 92.31 84 LEU A CA 1
ATOM 681 C C . LEU A 1 84 ? -2.007 -4.418 2.362 1.00 92.31 84 LEU A C 1
ATOM 683 O O . LEU A 1 84 ? -1.461 -3.344 2.617 1.00 92.31 84 LEU A O 1
ATOM 687 N N . TYR A 1 85 ? -2.937 -4.948 3.154 1.00 92.12 85 TYR A N 1
ATOM 688 C CA . TYR A 1 85 ? -3.224 -4.413 4.480 1.00 92.12 85 TYR A CA 1
ATOM 689 C C . TYR A 1 85 ? -3.344 -5.528 5.516 1.00 92.12 85 TYR A C 1
ATOM 691 O O . TYR A 1 85 ? -3.777 -6.635 5.197 1.00 92.12 85 TYR A O 1
ATOM 699 N N . HIS A 1 86 ? -2.985 -5.226 6.762 1.00 89.56 86 HIS A N 1
ATOM 700 C CA . HIS A 1 86 ? -3.176 -6.121 7.904 1.00 89.56 86 HIS A CA 1
ATOM 701 C C . HIS A 1 86 ? -3.484 -5.332 9.182 1.00 89.56 86 HIS A C 1
ATOM 703 O O . HIS A 1 86 ? -3.357 -4.107 9.218 1.00 89.56 86 HIS A O 1
ATOM 709 N N . PHE A 1 87 ? -3.913 -6.052 10.222 1.00 86.88 87 PHE A N 1
ATOM 710 C CA . PHE A 1 87 ? -4.264 -5.491 11.533 1.00 86.88 87 PHE A CA 1
ATOM 711 C C . PHE A 1 87 ? -3.260 -5.813 12.641 1.00 86.88 87 PHE A C 1
ATOM 713 O O . PHE A 1 87 ? -3.310 -5.223 13.717 1.00 86.88 87 PHE A O 1
ATOM 720 N N . SER A 1 88 ? -2.375 -6.783 12.411 1.00 75.69 88 SER A N 1
ATOM 721 C CA . SER A 1 88 ? -1.355 -7.169 13.378 1.00 75.69 88 SER A CA 1
ATOM 722 C C . SER A 1 88 ? -0.269 -6.106 13.455 1.00 75.69 88 SER A C 1
ATOM 724 O O . SER A 1 88 ? 0.232 -5.665 12.426 1.00 75.69 88 SER A O 1
ATOM 726 N N . GLN A 1 89 ? 0.163 -5.777 14.671 1.00 65.19 89 GLN A N 1
ATOM 727 C CA . GLN A 1 89 ? 1.361 -4.977 14.943 1.00 65.19 89 GLN A CA 1
ATOM 728 C C . GLN A 1 89 ? 2.638 -5.815 14.715 1.00 65.19 89 GLN A C 1
ATOM 730 O O . GLN A 1 89 ? 3.561 -5.837 15.523 1.00 65.19 89 GLN A O 1
ATOM 735 N N . SER A 1 90 ? 2.653 -6.592 13.635 1.00 54.69 90 SER A N 1
ATOM 736 C CA . SER A 1 90 ? 3.807 -7.359 13.193 1.00 54.69 90 SER A CA 1
ATOM 737 C C . SER A 1 90 ? 4.715 -6.404 12.444 1.00 54.69 90 SER A C 1
ATOM 739 O O . SER A 1 90 ? 4.367 -5.972 11.349 1.00 54.69 90 SER A O 1
ATOM 741 N N . THR A 1 91 ? 5.863 -6.075 13.031 1.00 53.25 91 THR A N 1
ATOM 742 C CA . THR A 1 91 ? 6.930 -5.361 12.333 1.00 53.25 91 THR A CA 1
ATOM 743 C C . THR A 1 91 ? 7.409 -6.283 11.212 1.00 53.25 91 THR A C 1
ATOM 745 O O . THR A 1 91 ? 8.169 -7.221 11.457 1.00 53.25 91 THR A O 1
ATOM 748 N N . ILE A 1 92 ? 6.896 -6.094 9.993 1.00 53.25 92 ILE A N 1
ATOM 749 C CA . ILE A 1 92 ? 7.447 -6.751 8.808 1.00 53.25 92 ILE A CA 1
ATOM 750 C C . ILE A 1 92 ? 8.763 -6.029 8.528 1.00 53.25 92 ILE A C 1
ATOM 752 O O . ILE A 1 92 ? 8.807 -5.013 7.846 1.00 53.25 92 ILE A O 1
ATOM 756 N N . VAL A 1 93 ? 9.830 -6.521 9.153 1.00 48.53 93 VAL A N 1
ATOM 757 C CA . VAL A 1 93 ? 11.208 -6.159 8.827 1.00 48.53 93 VAL A CA 1
ATOM 758 C C . VAL A 1 93 ? 11.748 -7.341 8.032 1.00 48.53 93 VAL A C 1
ATOM 760 O O . VAL A 1 93 ? 11.779 -8.464 8.537 1.00 48.53 93 VAL A O 1
ATOM 763 N N . ASP A 1 94 ? 12.096 -7.107 6.769 1.00 48.25 94 ASP A N 1
ATOM 764 C CA . ASP A 1 94 ? 12.740 -8.084 5.878 1.00 48.25 94 ASP A CA 1
ATOM 765 C C . ASP A 1 94 ? 11.931 -9.359 5.566 1.00 48.25 94 ASP A C 1
ATOM 767 O O . ASP A 1 94 ? 12.490 -10.445 5.420 1.00 48.25 94 ASP A O 1
ATOM 771 N N . GLY A 1 95 ? 10.599 -9.268 5.460 1.00 45.12 95 GLY A N 1
ATOM 772 C CA . GLY A 1 95 ? 9.764 -10.412 5.054 1.00 45.12 95 GLY A CA 1
ATOM 773 C C . GLY A 1 95 ? 9.681 -11.553 6.080 1.00 45.12 95 GLY A C 1
ATOM 774 O O . GLY A 1 95 ? 9.101 -12.600 5.793 1.00 45.12 95 GLY A O 1
ATOM 775 N N . VAL A 1 96 ? 10.207 -11.357 7.293 1.00 42.28 96 VAL A N 1
ATOM 776 C CA . VAL A 1 96 ? 10.038 -12.280 8.419 1.00 42.28 96 VAL A CA 1
ATOM 777 C C . VAL A 1 96 ? 9.082 -11.645 9.418 1.00 42.28 96 VAL A C 1
ATOM 779 O O . VAL A 1 96 ? 9.401 -10.648 10.063 1.00 42.28 96 VAL A O 1
ATOM 782 N N . VAL A 1 97 ? 7.900 -12.241 9.578 1.00 44.38 97 VAL A N 1
ATOM 783 C CA . VAL A 1 97 ? 6.968 -11.865 10.646 1.00 44.38 97 VAL A CA 1
ATOM 784 C C . VAL A 1 97 ? 7.639 -12.15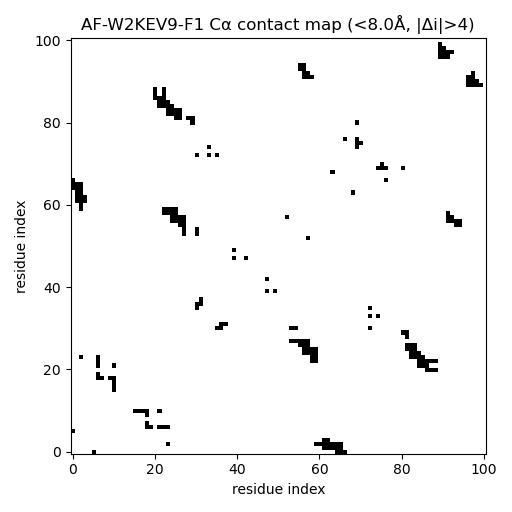9 11.988 1.00 44.38 97 VAL A C 1
ATOM 786 O O . VAL A 1 97 ? 7.710 -13.310 12.419 1.00 44.38 97 VAL A O 1
ATOM 789 N N . ARG A 1 98 ? 8.132 -11.124 12.673 1.00 43.44 98 ARG A N 1
ATOM 790 C CA . ARG A 1 98 ? 8.472 -11.223 14.094 1.00 43.44 98 ARG A CA 1
ATOM 791 C C . ARG A 1 98 ? 7.206 -10.946 14.893 1.00 43.44 98 ARG A C 1
ATOM 793 O O . ARG A 1 98 ? 6.756 -9.808 14.989 1.00 43.44 98 ARG A O 1
ATOM 800 N N . LEU A 1 99 ? 6.615 -12.001 15.447 1.00 39.91 99 LEU A N 1
ATOM 801 C CA . LEU A 1 99 ? 5.642 -11.850 16.523 1.00 39.91 99 LEU A CA 1
ATOM 802 C C . LEU A 1 99 ? 6.421 -11.387 17.757 1.00 39.91 99 LEU A C 1
ATOM 804 O O . LEU A 1 99 ? 7.185 -12.160 18.332 1.00 39.91 99 LEU A O 1
ATOM 808 N N . VAL A 1 100 ? 6.280 -10.115 18.120 1.00 40.12 100 VAL A N 1
ATOM 809 C CA . VAL A 1 100 ? 6.736 -9.626 19.423 1.00 40.12 100 VAL A CA 1
ATOM 810 C C . VAL A 1 100 ? 5.670 -10.056 20.430 1.00 40.12 100 VAL A C 1
ATOM 812 O O . VAL A 1 100 ? 4.538 -9.577 20.364 1.00 40.12 100 VAL A O 1
ATOM 815 N N . GLY A 1 101 ? 6.012 -11.046 21.256 1.00 34.66 101 GLY A N 1
ATOM 816 C CA . GLY A 1 101 ? 5.223 -11.480 22.413 1.00 34.66 101 GLY A CA 1
ATOM 817 C C . GLY A 1 101 ? 5.524 -10.654 23.653 1.00 34.66 101 GLY A C 1
ATOM 818 O O . GLY A 1 101 ? 6.617 -10.044 23.698 1.00 34.66 101 GLY A O 1
#

Foldseek 3Di:
DFQLVVLVVVCVVVVHPDSPLKWKKQALVVCVQLCVVVVVVVPVPDDDPPPVVSNGIDTDDRGDDPVVVCVVSVHDPVRDGDMDIDRDPQPRDRNDGDDDD

Nearest PDB structures (foldseek):
  4k81-assembly3_E  TM=7.460E-01  e=1.180E+00  Homo sapiens
  6jpp-assembly1_A  TM=7.379E-01  e=5.053E+00  Homo sapiens

Secondary structure (DSSP, 8-state):
-BHHHHHHHHHHHTT-S--TT-EEEE-THHHHHTTHHHHHHTTTTT-----GGGGS-EEPPTT-BHHHHHHHTT--TTS----EEE-S--EEETTEEE---